Protein AF-A0A658NNA9-F1 (afdb_monomer)

Sequenc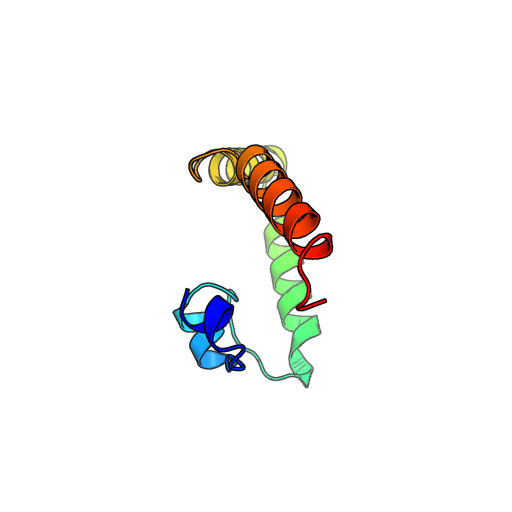e (84 aa):
MEMCLTGRMMGADEAERAGLVARVVPAAELMAEALKMAEAIAGMPPLAAMAVKEQVNIAFETSLSQGILFERRLFHSLFGTDDQ

Structure (mmCIF, N/CA/C/O backbone):
data_AF-A0A658NNA9-F1
#
_entry.id   AF-A0A658NNA9-F1
#
loop_
_atom_site.group_PDB
_atom_site.id
_atom_site.type_symbol
_atom_site.label_atom_id
_atom_site.label_alt_id
_atom_site.label_comp_id
_atom_site.label_asym_id
_atom_site.label_entity_id
_atom_site.label_seq_id
_atom_site.pdbx_PDB_ins_code
_atom_site.Cartn_x
_atom_site.Cartn_y
_atom_site.Cartn_z
_atom_site.occupancy
_atom_site.B_iso_or_equiv
_atom_site.auth_seq_id
_atom_site.auth_comp_id
_atom_site.auth_asym_id
_atom_site.auth_atom_id
_atom_site.pdbx_PDB_model_num
ATOM 1 N N . MET A 1 1 ? -3.721 5.352 13.928 1.00 79.19 1 MET A N 1
ATOM 2 C CA . MET A 1 1 ? -3.835 5.151 15.391 1.00 79.19 1 MET A CA 1
ATOM 3 C C . MET A 1 1 ? -5.198 4.624 15.810 1.00 79.19 1 MET A C 1
ATOM 5 O O . MET A 1 1 ? -5.212 3.580 16.437 1.00 79.19 1 MET A O 1
ATOM 9 N N . GLU A 1 2 ? -6.323 5.259 15.448 1.00 90.44 2 GLU A N 1
ATOM 10 C CA . GLU A 1 2 ? -7.673 4.763 15.801 1.00 90.44 2 GLU A CA 1
ATOM 11 C C . GLU A 1 2 ? -7.870 3.278 15.446 1.00 90.44 2 GLU A C 1
ATOM 13 O O . GLU A 1 2 ? -8.181 2.473 16.317 1.00 90.44 2 GLU A O 1
ATOM 18 N N . MET A 1 3 ? -7.610 2.885 14.196 1.00 91.25 3 MET A N 1
ATOM 19 C CA . MET A 1 3 ? -7.744 1.488 13.763 1.00 91.25 3 MET A CA 1
ATOM 20 C C . MET A 1 3 ? -6.806 0.537 14.512 1.00 91.25 3 MET A C 1
ATOM 22 O O . MET A 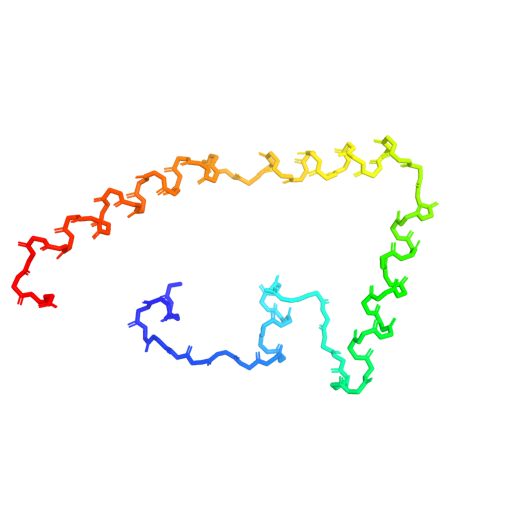1 3 ? -7.234 -0.529 14.934 1.00 91.25 3 MET A O 1
ATOM 26 N N . CYS A 1 4 ? -5.548 0.935 14.722 1.00 87.81 4 CYS A N 1
ATOM 27 C CA . CYS A 1 4 ? -4.559 0.113 15.425 1.00 87.81 4 CYS A CA 1
ATOM 28 C C . CYS A 1 4 ? -4.960 -0.175 16.881 1.00 87.81 4 CYS A C 1
ATOM 30 O O . CYS A 1 4 ? -4.550 -1.188 17.429 1.00 87.81 4 CYS A O 1
ATOM 32 N N . LEU A 1 5 ? -5.735 0.718 17.504 1.00 91.50 5 LEU A N 1
ATOM 33 C CA . LEU A 1 5 ? -6.147 0.608 18.906 1.00 91.50 5 LEU A CA 1
ATOM 34 C C . LEU A 1 5 ? -7.560 0.032 19.080 1.00 91.50 5 LEU A C 1
ATOM 36 O O . LEU A 1 5 ? -7.866 -0.506 20.137 1.00 91.50 5 LEU A O 1
ATOM 40 N N . THR A 1 6 ? -8.427 0.158 18.071 1.00 95.00 6 THR A N 1
ATOM 41 C CA . THR A 1 6 ? -9.835 -0.283 18.137 1.00 95.00 6 THR A CA 1
ATOM 42 C C . THR A 1 6 ? -10.106 -1.572 17.368 1.00 95.00 6 THR A C 1
ATOM 44 O O . THR A 1 6 ? -11.129 -2.210 17.597 1.00 95.00 6 THR A O 1
ATOM 47 N N . GLY A 1 7 ? -9.239 -1.937 16.420 1.00 91.69 7 GLY A N 1
ATOM 48 C CA . GLY A 1 7 ? -9.445 -3.080 15.531 1.00 91.69 7 GLY A CA 1
ATOM 49 C C . GLY A 1 7 ? -10.638 -2.932 14.581 1.00 91.69 7 GLY A C 1
ATOM 50 O O . GLY A 1 7 ? -11.062 -3.922 13.987 1.00 91.69 7 GLY A O 1
ATOM 51 N N . ARG A 1 8 ? -11.217 -1.730 14.432 1.00 95.81 8 ARG A N 1
ATOM 52 C CA . ARG A 1 8 ? -12.386 -1.545 13.564 1.00 95.81 8 ARG A CA 1
ATOM 53 C C . ARG A 1 8 ? -12.050 -1.828 12.100 1.00 95.81 8 ARG A C 1
ATOM 55 O O . ARG A 1 8 ? -10.967 -1.496 11.617 1.00 95.81 8 ARG A O 1
ATOM 62 N N . MET A 1 9 ? -13.029 -2.358 11.376 1.00 94.19 9 MET A N 1
ATOM 63 C CA . MET A 1 9 ? -12.929 -2.530 9.929 1.00 94.19 9 MET A CA 1
ATOM 64 C C . MET A 1 9 ? -13.079 -1.183 9.211 1.00 94.19 9 MET A C 1
ATOM 66 O O . MET A 1 9 ? -13.876 -0.333 9.616 1.00 94.19 9 MET A O 1
ATOM 70 N N . MET A 1 10 ? -12.321 -1.008 8.130 1.00 95.00 10 MET A N 1
ATOM 71 C CA . MET A 1 10 ? -12.397 0.148 7.236 1.00 95.00 10 MET A CA 1
ATOM 72 C C . MET A 1 10 ? -13.103 -0.255 5.939 1.00 95.00 10 MET A C 1
ATOM 74 O O . MET A 1 10 ? -12.778 -1.282 5.343 1.00 95.00 10 MET A O 1
ATOM 78 N N . GLY A 1 11 ? -14.082 0.546 5.516 1.00 95.88 11 GLY A N 1
ATOM 79 C CA . GLY A 1 11 ? -14.788 0.351 4.247 1.00 95.88 11 GLY A CA 1
ATOM 80 C C . GLY A 1 11 ? -13.979 0.841 3.041 1.00 95.88 11 GLY A C 1
ATOM 81 O O . GLY A 1 11 ? -13.046 1.627 3.191 1.00 95.88 11 GLY A O 1
ATOM 82 N N . ALA A 1 12 ? -14.365 0.418 1.834 1.00 95.00 12 ALA A N 1
ATOM 83 C CA . ALA A 1 12 ? -13.646 0.750 0.599 1.00 95.00 12 ALA A CA 1
ATOM 84 C C . ALA A 1 12 ? -13.578 2.266 0.324 1.00 95.00 12 ALA A C 1
ATOM 86 O O . ALA A 1 12 ? -12.504 2.785 0.032 1.00 95.00 12 ALA A O 1
ATOM 87 N N . ASP A 1 13 ? -14.688 2.992 0.495 1.00 95.69 13 ASP A N 1
ATOM 88 C CA . ASP A 1 13 ? -14.731 4.441 0.238 1.00 95.69 13 ASP A CA 1
ATOM 89 C C . ASP A 1 13 ? -13.886 5.233 1.245 1.00 95.69 13 ASP A C 1
ATOM 91 O O . ASP A 1 13 ? -13.311 6.273 0.930 1.00 95.69 13 ASP A O 1
ATOM 95 N N . GLU A 1 14 ? -13.832 4.764 2.494 1.00 95.38 14 GLU A N 1
ATOM 96 C CA . GLU A 1 14 ? -12.965 5.356 3.511 1.00 95.38 14 GLU A CA 1
ATOM 97 C C . GLU A 1 14 ? -11.493 5.098 3.178 1.00 95.38 14 GLU A C 1
ATOM 99 O O . GLU A 1 14 ? -10.688 6.026 3.240 1.00 95.38 14 GLU A O 1
ATOM 104 N N . ALA A 1 15 ? -11.159 3.871 2.769 1.00 95.38 15 ALA A N 1
ATOM 105 C CA . ALA A 1 15 ? -9.809 3.491 2.369 1.00 95.38 15 ALA A CA 1
ATOM 106 C C . ALA A 1 15 ? -9.301 4.315 1.177 1.00 95.38 15 ALA A C 1
ATOM 108 O O . ALA A 1 15 ? -8.130 4.695 1.156 1.00 95.38 15 ALA A O 1
ATOM 109 N N . GLU A 1 16 ? -10.165 4.620 0.207 1.00 95.81 16 GLU A N 1
ATOM 110 C CA . GLU A 1 16 ? -9.813 5.480 -0.925 1.00 95.81 16 GLU A CA 1
ATOM 111 C C . GLU A 1 16 ? -9.517 6.909 -0.466 1.00 95.81 16 GLU A C 1
ATOM 113 O O . GLU A 1 16 ? -8.446 7.445 -0.749 1.00 95.81 16 GLU A O 1
ATOM 118 N N . ARG A 1 17 ? -10.421 7.517 0.315 1.00 95.00 17 ARG A N 1
ATOM 119 C CA . ARG A 1 17 ? -10.225 8.884 0.831 1.00 95.00 17 ARG A CA 1
ATOM 120 C C . ARG A 1 17 ? -9.003 9.007 1.739 1.00 95.00 17 ARG A C 1
ATOM 122 O O . ARG A 1 17 ? -8.390 10.070 1.786 1.00 95.00 17 ARG A O 1
ATOM 129 N N . ALA A 1 18 ? -8.662 7.942 2.462 1.00 93.94 18 ALA A N 1
ATOM 130 C CA . ALA A 1 18 ? -7.480 7.873 3.314 1.00 93.94 18 ALA A CA 1
ATOM 131 C C . ALA A 1 18 ? -6.175 7.617 2.534 1.00 93.94 18 ALA A C 1
ATOM 133 O O . ALA A 1 18 ? -5.101 7.659 3.131 1.00 93.94 18 ALA A O 1
ATOM 134 N N . GLY A 1 19 ? -6.247 7.336 1.227 1.00 92.19 19 GLY A N 1
ATOM 135 C CA . GLY A 1 19 ? -5.085 7.015 0.394 1.00 92.19 19 GLY A CA 1
ATOM 136 C C . GLY A 1 19 ? -4.514 5.610 0.614 1.00 92.19 19 GLY A C 1
ATOM 137 O O . GLY A 1 19 ? -3.411 5.326 0.153 1.00 92.19 19 GLY A O 1
ATOM 138 N N . LEU A 1 20 ? -5.243 4.724 1.304 1.00 93.81 20 LEU A N 1
ATOM 139 C CA . LEU A 1 20 ? -4.860 3.319 1.491 1.00 93.81 20 LEU A CA 1
ATOM 140 C C . LEU A 1 20 ? -5.030 2.516 0.193 1.00 93.81 20 LEU A C 1
ATOM 142 O O . LEU A 1 20 ? -4.234 1.625 -0.100 1.00 93.81 20 LEU A O 1
ATOM 146 N N . VAL A 1 21 ? -6.060 2.841 -0.590 1.00 95.00 21 VAL A N 1
ATOM 147 C CA . VAL A 1 21 ? -6.265 2.311 -1.944 1.00 95.00 21 VAL A CA 1
ATOM 148 C C . VAL A 1 21 ? -6.348 3.461 -2.939 1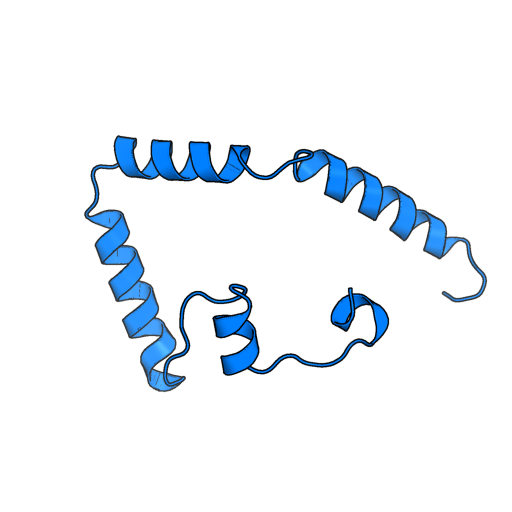.00 95.00 21 VAL A C 1
ATOM 150 O O . VAL A 1 21 ? -6.833 4.538 -2.615 1.00 95.00 21 VAL A O 1
ATOM 153 N N . ALA A 1 22 ? -5.877 3.236 -4.165 1.00 93.75 22 ALA A N 1
ATOM 154 C CA . ALA A 1 22 ? -5.825 4.288 -5.181 1.00 93.75 22 ALA A CA 1
ATOM 155 C C . ALA A 1 22 ? -7.180 4.572 -5.858 1.00 93.75 22 ALA A C 1
ATOM 157 O O . ALA A 1 22 ? -7.361 5.655 -6.403 1.00 93.75 22 ALA A O 1
ATOM 158 N N . ARG A 1 23 ? -8.091 3.587 -5.894 1.00 94.56 23 ARG A N 1
ATOM 159 C CA . ARG A 1 23 ? -9.450 3.703 -6.453 1.00 94.56 23 ARG A CA 1
ATOM 160 C C . ARG A 1 23 ? -10.347 2.565 -5.962 1.00 94.56 23 ARG A C 1
ATOM 162 O O . ARG A 1 23 ? -9.837 1.478 -5.677 1.00 94.56 23 ARG A O 1
ATOM 169 N N . VAL A 1 24 ? -11.664 2.767 -5.987 1.00 96.69 24 VAL A N 1
ATOM 170 C CA . VAL A 1 24 ? -12.677 1.708 -5.798 1.00 96.69 24 VAL A CA 1
ATOM 171 C C . VAL A 1 24 ? -13.377 1.414 -7.127 1.00 96.69 24 VAL A C 1
ATOM 173 O O . VAL A 1 24 ? -13.751 2.329 -7.854 1.00 96.69 24 VAL A O 1
ATOM 176 N N . VAL A 1 25 ? -13.547 0.133 -7.459 1.00 96.88 25 VAL A N 1
ATOM 177 C CA . VAL A 1 25 ? -14.210 -0.331 -8.692 1.00 96.88 25 VAL A CA 1
ATOM 178 C C . VAL A 1 25 ? -15.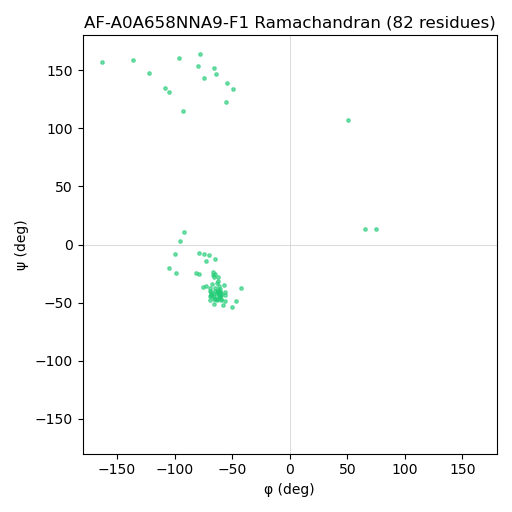169 -1.487 -8.387 1.00 96.88 25 VAL A C 1
ATOM 180 O O . VAL A 1 25 ? -14.993 -2.157 -7.362 1.00 96.88 25 VAL A O 1
ATOM 183 N N . PRO A 1 26 ? -16.166 -1.769 -9.250 1.00 97.25 26 PRO A N 1
ATOM 184 C CA . PRO A 1 26 ? -16.996 -2.961 -9.116 1.00 97.25 26 PRO A CA 1
ATOM 185 C C . PRO A 1 26 ? -16.147 -4.236 -9.063 1.00 97.25 26 PRO A C 1
ATOM 187 O O . PRO A 1 26 ? -15.199 -4.400 -9.830 1.00 97.25 26 PRO A O 1
ATOM 190 N N . ALA A 1 27 ? -16.512 -5.180 -8.191 1.00 96.69 27 ALA A N 1
ATOM 191 C CA . ALA A 1 27 ? -15.717 -6.390 -7.960 1.00 96.69 27 ALA A CA 1
ATOM 192 C C . ALA A 1 27 ? -15.475 -7.218 -9.238 1.00 96.69 27 ALA A C 1
ATOM 194 O O . ALA A 1 27 ? -14.394 -7.775 -9.415 1.00 96.69 27 ALA A O 1
ATOM 195 N N . ALA A 1 28 ? -16.453 -7.257 -10.149 1.00 98.00 28 ALA A N 1
ATOM 196 C CA . ALA A 1 28 ? -16.340 -7.957 -11.430 1.00 98.00 28 ALA A CA 1
ATOM 197 C C . ALA A 1 28 ? -15.300 -7.329 -12.381 1.00 98.00 28 ALA A C 1
ATOM 199 O O . ALA A 1 28 ? -14.774 -8.013 -13.255 1.00 98.00 28 ALA A O 1
ATOM 200 N N . GLU A 1 29 ? -14.986 -6.046 -12.202 1.00 97.38 29 GLU A N 1
ATOM 201 C CA . GLU A 1 29 ? -14.076 -5.280 -13.061 1.00 97.38 29 GLU A CA 1
ATOM 202 C C . GLU A 1 29 ? -12.667 -5.156 -12.473 1.00 97.38 29 GLU A C 1
ATOM 204 O O . GLU A 1 29 ? -11.753 -4.713 -13.169 1.00 97.38 29 GLU A O 1
ATOM 209 N N . LEU A 1 30 ? -12.468 -5.588 -11.219 1.00 96.75 30 LEU A N 1
ATOM 210 C CA . LEU A 1 30 ? -11.218 -5.431 -10.471 1.00 96.75 30 LEU A CA 1
ATOM 211 C C . LEU A 1 30 ? -9.992 -5.817 -11.301 1.00 96.75 30 LEU A C 1
ATOM 213 O O . LEU A 1 30 ? -9.023 -5.060 -11.368 1.00 96.75 30 LEU A O 1
ATOM 217 N N . MET A 1 31 ? -10.035 -6.985 -11.948 1.00 98.00 31 MET A N 1
ATOM 218 C CA . MET A 1 31 ? -8.875 -7.464 -12.695 1.00 98.00 31 MET A CA 1
ATOM 219 C C . MET A 1 31 ? -8.651 -6.763 -14.019 1.00 98.00 31 MET A C 1
ATOM 221 O O . MET A 1 31 ? -7.501 -6.491 -14.360 1.00 98.00 31 MET A O 1
ATOM 225 N N . ALA A 1 32 ? -9.721 -6.411 -14.723 1.00 98.00 32 ALA A N 1
ATOM 226 C CA . ALA A 1 32 ? -9.604 -5.654 -15.958 1.00 98.00 32 ALA A CA 1
ATOM 227 C C . ALA A 1 32 ? -8.989 -4.269 -15.697 1.00 98.00 32 ALA A C 1
ATOM 229 O O . ALA A 1 32 ? -8.027 -3.882 -16.359 1.00 98.00 32 ALA A O 1
ATOM 230 N N . GLU A 1 33 ? -9.478 -3.551 -14.683 1.00 97.56 33 GLU A N 1
ATOM 231 C CA . GLU A 1 33 ? -8.988 -2.208 -14.352 1.00 97.56 33 GLU A CA 1
ATOM 232 C C . GLU A 1 33 ? -7.559 -2.215 -13.789 1.00 97.56 33 GLU A C 1
ATOM 234 O O . GLU A 1 33 ? -6.754 -1.340 -14.126 1.00 97.56 33 GLU A O 1
ATOM 239 N N . ALA A 1 34 ? -7.200 -3.219 -12.982 1.00 97.38 34 ALA A N 1
ATOM 240 C CA . ALA A 1 34 ? -5.837 -3.368 -12.478 1.00 97.38 34 ALA A CA 1
ATOM 241 C C . ALA A 1 34 ? -4.829 -3.666 -13.602 1.00 97.38 34 ALA A C 1
ATOM 243 O O . ALA A 1 34 ? -3.767 -3.040 -13.649 1.00 97.38 34 ALA A O 1
ATOM 244 N N . LEU A 1 35 ? -5.162 -4.573 -14.529 1.00 98.25 35 LEU A N 1
ATOM 245 C CA . LEU A 1 35 ? -4.293 -4.904 -15.665 1.00 98.25 35 LEU A CA 1
ATOM 246 C C . LEU A 1 35 ? -4.139 -3.724 -16.623 1.00 98.25 35 LEU A C 1
ATOM 248 O O . LEU A 1 35 ? -3.019 -3.395 -17.000 1.00 98.25 35 LEU A O 1
ATOM 252 N N . LYS A 1 36 ? -5.227 -3.012 -16.922 1.00 98.00 36 LYS A N 1
ATOM 253 C CA . LYS A 1 36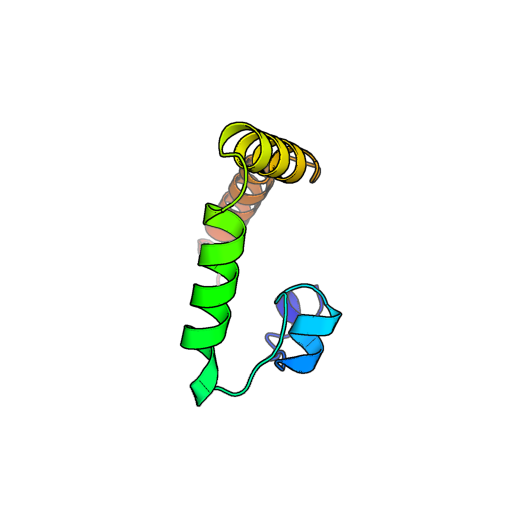 ? -5.193 -1.785 -17.727 1.00 98.00 36 LYS A CA 1
ATOM 254 C C . LYS A 1 36 ? -4.253 -0.728 -17.138 1.00 98.00 36 LYS A C 1
ATOM 256 O O . LYS A 1 36 ? -3.514 -0.068 -17.865 1.00 98.00 36 LYS A O 1
ATOM 261 N N . MET A 1 37 ? -4.250 -0.566 -15.813 1.00 97.19 37 MET A N 1
ATOM 262 C CA . MET A 1 37 ? -3.309 0.336 -15.142 1.00 97.19 37 MET A CA 1
ATOM 263 C C . MET A 1 37 ? -1.864 -0.173 -15.225 1.00 97.19 37 MET A C 1
ATOM 265 O O . MET A 1 37 ? -0.952 0.620 -15.459 1.00 97.19 37 MET A O 1
ATOM 269 N N . ALA A 1 38 ? -1.646 -1.479 -15.066 1.00 96.75 38 ALA A N 1
ATOM 270 C CA . ALA A 1 38 ? -0.324 -2.082 -15.202 1.00 96.75 38 ALA A CA 1
ATOM 271 C C . ALA A 1 38 ? 0.242 -1.918 -16.624 1.00 96.75 38 ALA A C 1
ATOM 273 O O . ALA A 1 38 ? 1.410 -1.567 -16.770 1.00 96.75 38 ALA A O 1
ATOM 274 N N . GLU A 1 39 ? -0.582 -2.093 -17.659 1.00 98.12 39 GLU A N 1
ATOM 275 C CA . GLU A 1 39 ? -0.214 -1.855 -19.060 1.00 98.12 39 GLU A CA 1
ATOM 276 C C . GLU A 1 39 ? 0.180 -0.395 -19.304 1.00 98.12 39 GLU A C 1
ATOM 278 O O . GLU A 1 39 ? 1.198 -0.128 -19.943 1.00 98.12 39 GLU A O 1
ATOM 283 N N . ALA A 1 40 ? -0.567 0.558 -18.736 1.00 97.25 40 ALA A N 1
ATOM 284 C CA . ALA A 1 40 ? -0.227 1.976 -18.829 1.00 97.25 40 ALA A CA 1
ATOM 285 C C . ALA A 1 40 ? 1.137 2.293 -18.188 1.00 97.25 40 ALA A C 1
ATOM 287 O O . ALA A 1 40 ? 1.915 3.062 -18.750 1.00 97.25 40 ALA A O 1
ATOM 288 N N . ILE A 1 41 ? 1.454 1.677 -17.043 1.00 96.19 41 ILE A N 1
ATOM 289 C CA . ILE A 1 41 ? 2.769 1.811 -16.392 1.00 96.19 41 ILE A CA 1
ATOM 290 C C . ILE A 1 41 ? 3.860 1.138 -17.234 1.00 96.19 41 ILE A C 1
ATOM 292 O O . ILE A 1 41 ? 4.932 1.712 -17.415 1.00 96.19 41 ILE A O 1
ATOM 296 N N . ALA A 1 42 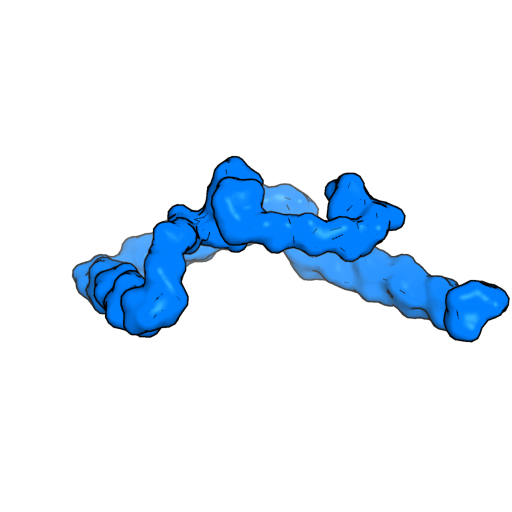? 3.593 -0.051 -17.776 1.00 96.19 42 ALA A N 1
ATOM 297 C CA . ALA A 1 42 ? 4.535 -0.790 -18.616 1.00 96.19 42 ALA A CA 1
ATOM 298 C C . ALA A 1 42 ? 4.849 -0.071 -19.940 1.00 96.19 42 ALA A C 1
ATOM 300 O O . ALA A 1 42 ? 5.927 -0.264 -20.497 1.00 96.19 42 ALA A O 1
ATOM 301 N N . GLY A 1 43 ? 3.938 0.779 -20.424 1.00 96.50 43 GLY A N 1
ATOM 302 C CA . GLY A 1 43 ? 4.155 1.647 -21.583 1.00 96.50 43 GLY A CA 1
ATOM 303 C C . GLY A 1 43 ? 5.065 2.857 -21.324 1.00 96.50 43 GLY A C 1
ATOM 304 O O . GLY A 1 43 ? 5.424 3.552 -22.274 1.00 96.50 43 GLY A O 1
ATOM 305 N N . MET A 1 44 ? 5.447 3.133 -20.071 1.00 96.81 44 MET A N 1
ATOM 306 C CA . MET A 1 44 ? 6.329 4.254 -19.728 1.00 96.81 44 MET A CA 1
ATOM 307 C C . MET A 1 44 ? 7.805 3.929 -20.004 1.00 96.81 44 MET A C 1
ATOM 309 O O . MET A 1 44 ? 8.213 2.769 -19.913 1.00 96.81 44 MET A O 1
ATOM 313 N N . PRO A 1 45 ? 8.661 4.940 -20.265 1.00 96.50 45 PRO A N 1
ATOM 314 C CA . PRO A 1 45 ? 10.101 4.728 -20.348 1.00 96.50 45 PRO A CA 1
ATOM 315 C C . PRO A 1 45 ? 10.635 4.070 -19.061 1.00 96.50 45 PRO A C 1
ATOM 317 O O . PRO A 1 45 ? 10.481 4.642 -17.975 1.00 96.50 45 PRO A O 1
ATOM 320 N N . PRO A 1 46 ? 11.292 2.899 -19.150 1.00 92.19 46 PRO A N 1
ATOM 321 C CA . PRO A 1 46 ? 11.553 2.055 -17.984 1.00 92.19 46 PRO A CA 1
ATOM 322 C C . PRO A 1 46 ? 12.453 2.738 -16.951 1.00 92.19 46 PRO A C 1
ATOM 324 O O . PRO A 1 46 ? 12.169 2.693 -15.757 1.00 92.19 46 PRO A O 1
ATOM 327 N N . LEU A 1 47 ? 13.493 3.450 -17.400 1.00 94.44 47 LEU A N 1
ATOM 328 C CA . LEU A 1 47 ? 14.401 4.168 -16.501 1.00 94.44 47 LEU A CA 1
ATOM 329 C C . LEU A 1 47 ? 13.705 5.313 -15.752 1.00 94.44 47 LEU A C 1
ATOM 331 O O . LEU A 1 47 ? 13.979 5.524 -14.574 1.00 94.44 47 LEU A O 1
ATOM 335 N N . ALA A 1 48 ? 12.782 6.027 -16.403 1.00 92.06 48 ALA A N 1
ATOM 336 C CA . ALA A 1 48 ? 12.039 7.111 -15.764 1.00 92.06 48 ALA A CA 1
ATOM 337 C C . ALA A 1 48 ? 11.068 6.569 -14.704 1.00 92.06 48 ALA A C 1
ATOM 339 O O . ALA A 1 48 ? 11.031 7.080 -13.587 1.00 92.06 48 ALA A O 1
ATOM 340 N N . ALA A 1 49 ? 10.335 5.496 -15.021 1.00 91.94 49 ALA A N 1
ATOM 341 C CA . ALA A 1 49 ? 9.429 4.846 -14.075 1.00 91.94 49 ALA A CA 1
ATOM 342 C C . ALA A 1 49 ? 10.175 4.296 -12.845 1.00 91.94 49 ALA A C 1
ATOM 344 O O . ALA A 1 49 ? 9.715 4.457 -11.712 1.00 91.94 49 ALA A O 1
ATOM 345 N N . MET A 1 50 ? 11.352 3.693 -13.054 1.00 89.19 50 MET A N 1
ATOM 346 C CA . MET A 1 50 ? 12.218 3.222 -11.969 1.00 89.19 50 MET A CA 1
ATOM 347 C C . MET A 1 50 ? 12.713 4.375 -11.091 1.00 89.19 50 MET A C 1
ATOM 349 O O . MET A 1 50 ? 12.586 4.291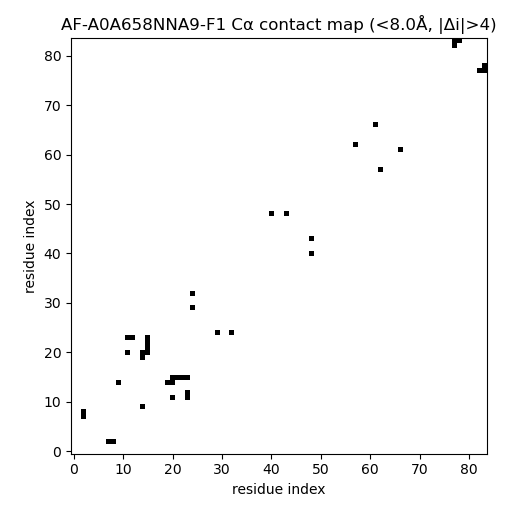 -9.871 1.00 89.19 50 MET A O 1
ATOM 353 N N . ALA A 1 51 ? 13.207 5.459 -11.697 1.00 90.25 51 ALA A N 1
ATOM 354 C CA . ALA A 1 51 ? 13.712 6.620 -10.965 1.00 90.25 51 ALA A CA 1
ATOM 355 C C . ALA A 1 51 ? 12.623 7.286 -10.109 1.00 90.25 51 ALA A C 1
ATOM 357 O O . ALA A 1 51 ? 12.856 7.586 -8.940 1.00 90.25 51 ALA A O 1
ATOM 358 N N . VAL A 1 52 ? 11.414 7.461 -10.655 1.00 89.06 52 VAL A N 1
ATOM 359 C CA . VAL A 1 52 ? 10.271 8.013 -9.907 1.00 89.06 52 VAL A CA 1
ATOM 360 C C . VAL A 1 52 ? 9.913 7.116 -8.721 1.00 89.06 52 VAL A C 1
ATOM 362 O O . VAL A 1 52 ? 9.741 7.607 -7.606 1.00 89.06 52 VAL A O 1
ATOM 365 N N . LYS A 1 53 ? 9.849 5.795 -8.930 1.00 87.50 53 LYS A N 1
ATOM 366 C CA . LYS A 1 53 ? 9.559 4.834 -7.857 1.00 87.50 53 LYS A CA 1
ATOM 367 C C . LYS A 1 53 ? 10.608 4.890 -6.744 1.00 87.50 53 LYS A C 1
ATOM 369 O O . LYS A 1 53 ? 10.254 4.861 -5.569 1.00 87.50 53 LYS A O 1
ATOM 374 N N . GLU A 1 54 ? 11.885 4.965 -7.104 1.00 85.62 54 GLU A N 1
ATOM 375 C CA . GLU A 1 54 ? 12.988 5.027 -6.145 1.00 85.62 54 GLU A CA 1
ATOM 376 C C . GLU A 1 54 ? 12.952 6.314 -5.309 1.00 85.62 54 GLU A C 1
ATOM 378 O O . GLU A 1 54 ? 13.013 6.245 -4.083 1.00 85.62 54 GLU A O 1
ATOM 383 N N . GLN A 1 55 ? 12.758 7.471 -5.948 1.00 80.81 55 GLN A N 1
ATOM 384 C CA . GLN A 1 55 ? 12.658 8.764 -5.261 1.00 80.81 55 GLN A CA 1
ATOM 385 C C . GLN A 1 55 ? 11.504 8.796 -4.254 1.00 80.81 55 GLN A C 1
ATOM 387 O O . GLN A 1 55 ? 11.698 9.196 -3.106 1.00 80.81 55 GLN A O 1
ATOM 392 N N . VAL A 1 56 ? 10.315 8.336 -4.662 1.00 81.12 56 VAL A N 1
ATOM 393 C CA . VAL A 1 56 ? 9.130 8.306 -3.789 1.00 81.12 56 VAL A CA 1
ATOM 394 C C . VAL A 1 56 ? 9.335 7.349 -2.613 1.00 81.12 56 VAL A C 1
ATOM 396 O O . VAL A 1 56 ? 8.988 7.693 -1.487 1.00 81.12 56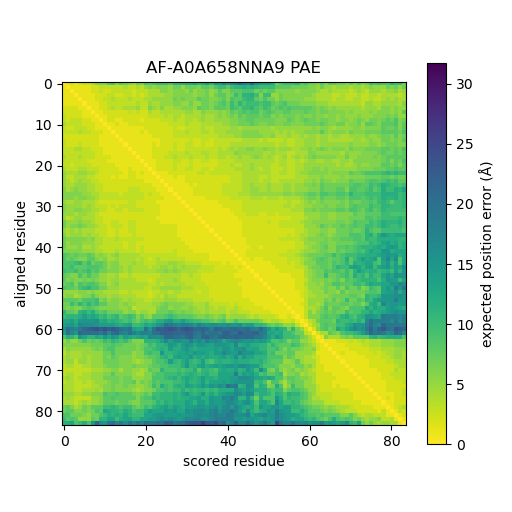 VAL A O 1
ATOM 399 N N . ASN A 1 57 ? 9.950 6.183 -2.837 1.00 81.69 57 ASN A N 1
ATOM 400 C CA . ASN A 1 57 ? 10.233 5.224 -1.766 1.00 81.69 57 ASN A CA 1
ATOM 401 C C . ASN A 1 57 ? 11.204 5.772 -0.709 1.00 81.69 57 ASN A C 1
ATOM 403 O O . ASN A 1 57 ? 11.097 5.409 0.461 1.00 81.69 57 ASN A O 1
ATOM 407 N N . ILE A 1 58 ? 12.157 6.618 -1.110 1.00 75.94 58 ILE A N 1
ATOM 408 C CA . ILE A 1 58 ? 13.162 7.200 -0.207 1.00 75.94 58 ILE A CA 1
ATOM 409 C C . ILE A 1 58 ? 12.604 8.410 0.568 1.00 75.94 58 ILE A C 1
ATOM 411 O O . ILE A 1 58 ? 13.093 8.709 1.654 1.00 75.94 58 ILE A O 1
ATOM 415 N N . ALA A 1 59 ? 11.575 9.090 0.051 1.00 71.19 59 ALA A N 1
ATOM 416 C CA . ALA A 1 59 ? 11.079 10.359 0.592 1.00 71.19 59 ALA A CA 1
ATOM 417 C C . ALA A 1 59 ? 10.293 10.269 1.922 1.00 71.19 59 ALA A C 1
ATOM 419 O O . ALA A 1 59 ? 10.093 11.300 2.560 1.00 71.19 59 ALA A O 1
ATOM 420 N N . PHE A 1 60 ? 9.845 9.088 2.366 1.00 63.06 60 PHE A N 1
ATOM 421 C CA . PHE A 1 60 ? 9.047 8.943 3.596 1.00 63.06 60 PHE A CA 1
ATOM 422 C C . PHE A 1 60 ? 9.938 8.642 4.829 1.00 63.06 60 PHE A C 1
ATOM 424 O O . PHE A 1 60 ? 10.607 7.613 4.894 1.00 63.06 60 PHE A O 1
ATOM 431 N N . GLU A 1 61 ? 9.972 9.583 5.781 1.00 57.91 61 GLU A N 1
ATOM 432 C CA . GLU A 1 61 ? 10.956 9.752 6.873 1.00 57.91 61 GLU A CA 1
ATOM 433 C C . GLU A 1 61 ? 11.010 8.660 7.966 1.00 57.91 61 GLU A C 1
ATOM 435 O O . GLU A 1 61 ? 10.003 8.061 8.330 1.00 57.91 61 GLU A O 1
ATOM 440 N N . THR A 1 62 ? 12.209 8.495 8.562 1.00 61.41 62 THR A N 1
ATOM 441 C CA . THR A 1 62 ? 12.723 7.278 9.235 1.00 61.41 62 THR A CA 1
ATOM 442 C C . THR A 1 62 ? 12.547 6.075 8.326 1.00 61.41 62 THR A C 1
ATOM 444 O O . THR A 1 62 ? 11.430 5.620 8.121 1.00 61.41 62 THR A O 1
ATOM 447 N N . SER A 1 63 ? 13.641 5.554 7.75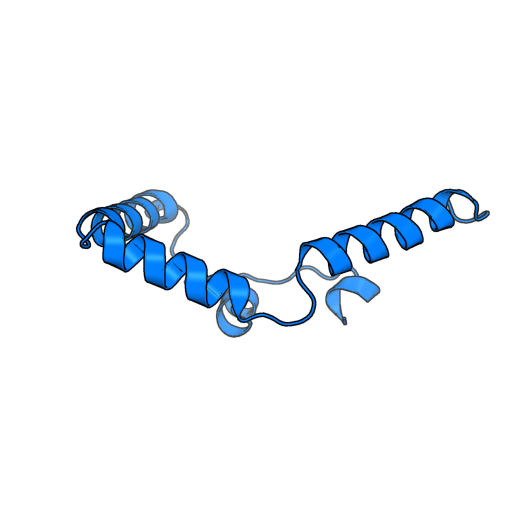6 1.00 78.81 63 SER A N 1
ATOM 448 C CA . SER A 1 63 ? 13.519 4.488 6.757 1.00 78.81 63 SER A CA 1
ATOM 449 C C . SER A 1 63 ? 12.594 3.386 7.273 1.00 78.81 63 SER A C 1
ATOM 451 O O . SER A 1 63 ? 12.725 2.959 8.421 1.00 78.81 63 SER A O 1
ATOM 453 N N . LEU A 1 64 ? 11.662 2.924 6.437 1.00 77.00 64 LEU A N 1
ATOM 454 C CA . LEU A 1 64 ? 10.709 1.860 6.772 1.00 77.00 64 LEU A CA 1
ATOM 455 C C . LEU A 1 64 ? 11.380 0.699 7.532 1.00 77.00 64 LEU A C 1
ATOM 457 O O . LEU A 1 64 ? 10.832 0.159 8.487 1.00 77.00 64 LEU A O 1
ATOM 461 N N . SER A 1 65 ? 12.622 0.374 7.157 1.00 79.44 65 SER A N 1
ATOM 462 C CA . SER A 1 65 ? 13.455 -0.612 7.849 1.00 79.44 65 SER A CA 1
ATOM 463 C C . SER A 1 65 ? 13.679 -0.331 9.343 1.00 79.44 65 SER A C 1
ATOM 465 O O . SER A 1 65 ? 13.587 -1.256 10.145 1.00 79.44 65 SER A O 1
ATOM 467 N N . GLN A 1 66 ? 13.948 0.913 9.745 1.00 82.50 66 GLN A N 1
ATOM 468 C CA . GLN A 1 66 ? 14.112 1.288 11.151 1.00 82.50 66 GLN A CA 1
ATOM 469 C C . GLN A 1 66 ? 12.783 1.209 11.909 1.00 82.50 66 GLN A C 1
ATOM 471 O O . GLN A 1 66 ? 12.764 0.693 13.027 1.00 82.50 66 GLN A O 1
ATOM 476 N N . GLY A 1 67 ? 11.677 1.628 11.284 1.00 82.69 67 GLY A N 1
ATOM 477 C CA . GLY A 1 67 ? 10.330 1.470 11.843 1.00 82.69 67 GLY A CA 1
ATOM 478 C C . GLY A 1 67 ? 9.988 0.003 12.121 1.00 82.69 67 GLY A C 1
ATOM 479 O O . GLY A 1 67 ? 9.691 -0.352 13.259 1.00 82.69 67 GLY A O 1
ATOM 480 N N . ILE A 1 68 ? 10.159 -0.877 11.128 1.00 85.06 68 ILE A N 1
ATOM 481 C CA . ILE A 1 68 ? 9.909 -2.325 11.261 1.00 85.06 68 ILE A CA 1
ATOM 482 C C . ILE A 1 68 ? 10.801 -2.958 12.337 1.00 85.06 68 ILE A C 1
ATOM 484 O O . ILE A 1 68 ? 10.352 -3.806 13.109 1.00 85.06 68 ILE A O 1
ATOM 488 N N . LEU A 1 69 ? 12.082 -2.574 12.411 1.00 87.38 69 LEU A N 1
ATOM 489 C CA . LEU A 1 69 ? 12.989 -3.090 13.442 1.00 87.38 69 LEU A CA 1
ATOM 490 C C . LEU A 1 69 ? 12.531 -2.705 14.852 1.00 87.38 69 LEU A C 1
ATOM 492 O O . LEU A 1 69 ? 12.637 -3.524 15.772 1.00 87.38 69 LEU A O 1
ATOM 496 N N . PHE A 1 70 ? 12.034 -1.481 15.018 1.00 88.56 70 PHE A N 1
ATOM 497 C CA . PHE A 1 70 ? 11.485 -0.997 16.277 1.00 88.56 70 PHE A CA 1
ATOM 498 C C . PHE A 1 70 ? 10.167 -1.702 16.629 1.00 88.56 70 PHE A C 1
ATOM 500 O O . PHE A 1 70 ? 10.051 -2.239 17.731 1.00 88.56 70 PHE A O 1
ATOM 507 N N . GLU A 1 71 ? 9.230 -1.800 15.681 1.00 89.00 71 GLU A N 1
ATOM 508 C CA . GLU A 1 71 ? 7.963 -2.525 15.844 1.00 89.00 71 GLU A CA 1
ATOM 509 C C . GLU A 1 71 ? 8.195 -3.983 16.236 1.00 89.00 71 GLU A C 1
ATOM 511 O O . GLU A 1 71 ? 7.641 -4.446 17.228 1.00 89.00 71 GLU A O 1
ATOM 516 N N . ARG A 1 72 ? 9.084 -4.695 15.531 1.00 91.19 72 ARG A N 1
ATOM 517 C CA . ARG A 1 72 ? 9.422 -6.088 15.847 1.00 91.19 72 ARG A CA 1
ATOM 518 C C . ARG A 1 72 ? 9.983 -6.232 17.259 1.00 91.19 72 ARG A C 1
ATOM 520 O O . ARG A 1 72 ? 9.621 -7.170 17.963 1.00 91.19 72 ARG A O 1
ATOM 527 N N . ARG A 1 73 ? 10.875 -5.326 17.681 1.00 93.62 73 ARG A N 1
ATOM 528 C CA . ARG A 1 73 ? 11.441 -5.342 19.041 1.00 93.62 73 ARG A CA 1
ATOM 529 C C . ARG A 1 73 ? 10.341 -5.200 20.091 1.00 93.62 73 ARG A C 1
ATOM 531 O O . ARG A 1 73 ? 10.336 -5.966 21.050 1.00 93.62 73 ARG A O 1
ATOM 538 N N . LEU A 1 74 ? 9.437 -4.237 19.910 1.00 90.69 74 LEU A N 1
ATOM 539 C CA . LEU A 1 74 ? 8.326 -4.020 20.834 1.00 90.69 74 LEU A CA 1
ATOM 540 C C . LEU A 1 74 ? 7.355 -5.201 20.820 1.00 90.69 74 LEU A C 1
ATOM 542 O O . LEU A 1 74 ? 7.040 -5.727 21.881 1.00 90.69 74 LEU A O 1
ATOM 546 N N . PHE A 1 75 ? 6.960 -5.680 19.643 1.00 90.00 75 PHE A N 1
ATOM 547 C CA . PHE A 1 75 ? 6.045 -6.810 19.504 1.00 90.00 75 PHE A CA 1
ATOM 548 C C . PHE A 1 75 ? 6.601 -8.085 20.153 1.00 90.00 75 PHE A C 1
ATOM 550 O O . PHE A 1 75 ? 5.885 -8.761 20.880 1.00 90.00 75 PHE A O 1
ATOM 557 N N . HIS A 1 76 ? 7.899 -8.374 19.993 1.00 92.50 76 HIS A N 1
ATOM 558 C CA . HIS A 1 76 ? 8.550 -9.490 20.689 1.00 92.50 76 HIS A CA 1
ATOM 559 C C . HIS A 1 76 ? 8.508 -9.354 22.216 1.00 92.50 76 HIS A C 1
ATOM 561 O O . HIS A 1 76 ? 8.375 -10.360 22.903 1.00 92.50 76 HIS A O 1
ATOM 567 N N . SER A 1 77 ? 8.621 -8.137 22.757 1.00 91.12 77 SER A N 1
ATOM 568 C CA . SER A 1 77 ? 8.548 -7.932 24.210 1.00 91.12 77 SER A CA 1
ATOM 569 C C . SER A 1 77 ? 7.161 -8.232 24.786 1.00 91.12 77 SER A C 1
ATOM 571 O O . SER A 1 77 ? 7.073 -8.650 25.937 1.00 91.12 77 SER A O 1
ATOM 573 N N . LEU A 1 78 ? 6.101 -8.099 23.976 1.00 91.31 78 LEU A N 1
ATOM 574 C CA . LEU A 1 78 ? 4.735 -8.430 24.388 1.00 91.31 78 LEU A CA 1
ATOM 575 C C . LEU A 1 78 ? 4.566 -9.930 24.665 1.00 91.31 78 LEU A C 1
ATOM 577 O O . LEU A 1 78 ? 3.784 -10.280 25.530 1.00 91.31 78 LEU A O 1
ATOM 581 N N . PHE A 1 79 ? 5.346 -10.814 24.027 1.00 89.56 79 PHE A N 1
ATOM 582 C CA . PHE A 1 79 ? 5.338 -12.261 24.318 1.00 89.56 79 PHE A CA 1
ATOM 583 C C . PHE A 1 79 ? 5.819 -12.625 25.731 1.00 89.56 79 PHE A C 1
ATOM 585 O O . PHE A 1 79 ? 5.677 -13.770 26.150 1.00 89.56 79 PHE A O 1
ATOM 592 N N . GLY A 1 80 ? 6.427 -11.678 26.449 1.00 91.62 80 GLY A N 1
ATOM 593 C CA . GLY A 1 80 ? 6.855 -11.857 27.835 1.00 91.62 80 GLY A CA 1
ATOM 594 C C . GLY A 1 80 ? 5.852 -11.357 28.876 1.00 91.62 80 GLY A C 1
ATOM 595 O O . GLY A 1 80 ? 6.197 -11.368 30.056 1.00 91.62 80 GLY A O 1
ATOM 596 N N . THR A 1 81 ? 4.676 -10.867 28.471 1.00 91.94 81 THR A N 1
ATOM 597 C CA . THR A 1 81 ? 3.636 -10.383 29.393 1.00 91.94 81 THR A CA 1
ATOM 598 C C . THR A 1 81 ? 2.594 -11.466 29.668 1.00 91.94 81 THR A C 1
ATOM 600 O O . THR A 1 81 ? 2.449 -12.410 28.897 1.00 91.94 81 THR A O 1
ATOM 603 N N . ASP A 1 82 ? 1.843 -11.317 30.761 1.00 88.38 82 ASP A N 1
ATOM 604 C CA . ASP A 1 82 ? 0.787 -12.263 31.162 1.00 88.38 82 ASP A CA 1
ATOM 605 C C . ASP A 1 82 ? -0.447 -12.241 30.229 1.00 88.38 82 ASP A C 1
ATOM 607 O O . ASP A 1 82 ? -1.332 -13.082 30.353 1.00 88.38 82 ASP A O 1
ATOM 611 N N . ASP A 1 83 ? -0.511 -11.275 29.305 1.00 82.12 83 ASP A N 1
ATOM 612 C CA . ASP A 1 83 ? -1.654 -11.007 28.416 1.00 82.12 83 ASP A CA 1
ATOM 613 C C . ASP A 1 83 ? -1.584 -11.744 27.059 1.00 82.12 83 ASP A C 1
ATOM 615 O O . ASP A 1 83 ? -2.339 -11.416 26.138 1.00 82.12 83 ASP A O 1
ATOM 619 N N . GLN A 1 84 ? -0.654 -12.688 26.901 1.00 58.78 84 GLN A N 1
ATOM 620 C CA . GLN A 1 84 ? -0.476 -13.500 25.687 1.00 58.78 84 GLN A CA 1
ATOM 621 C C . GLN A 1 84 ? -1.193 -14.844 25.734 1.00 58.78 84 GLN A C 1
ATOM 623 O O . GLN A 1 84 ? -1.247 -15.465 26.818 1.00 58.78 84 GLN A O 1
#

Solvent-accessible surface area (backbone atoms only — not comparable to full-atom values): 5277 Å² total; per-residue (Å²): 106,70,51,83,76,66,69,59,87,79,53,70,72,56,32,33,77,72,65,77,36,97,69,85,73,60,79,92,45,46,65,62,56,51,50,55,51,50,51,57,58,67,71,43,62,65,70,58,57,49,51,53,53,50,54,60,68,66,66,55,82,70,54,67,68,60,52,52,54,50,50,51,55,54,57,57,56,50,72,76,45,92,89,106

Radius of gyration: 18.57 Å; Cα contacts (8 Å, |Δi|>4): 21; chains: 1; bounding box: 31×24×53 Å

Foldseek 3Di:
DCCVVPVDDDDPVRCCVVVVDVDDDPPVCVVVVVVVVVVVLVPDDPVVSVVVVVVVQPPDPDRVVNVVVVVVVVVVVVVVDPPD

Secondary structure (DSSP, 8-state):
-HHHHH-----HHHHHHTTSSS----GGGHHHHHHHHHHHHHTS-HHHHHHHHHHHHHSSSS-HHHHHHHHHHHHHHHTTSTT-

pLDDT: mean 90.0, std 8.94, range [57.91, 98.25]

Nearest PDB structures (foldseek):
  3r9s-assembly1_C  TM=8.061E-01  e=2.126E-01  Mycobacterium avium 104
  3r9t-assembly1_C  TM=8.006E-01  e=2.632E-01  Mycobacterium avium subsp. paratuberculosis
  4qfe-assembly2_E  TM=9.074E-01  e=8.820E-01  Mycolicibacterium smegmatis MC2 155

Mean predicted aligned error: 6.18 Å